Protein AF-A0A836SSF1-F1 (afdb_monomer)

Mean predicted aligned error: 7.07 Å

Foldseek 3Di:
DPPQVPLLVVVVVPPPPDPDQPAEEEEALQQLCVVVHDDDFDDPVRSVVSLVVVLVVCVVNSYQAEYEGQAAADPVAHAQRDDNRYGYHYQNHDVRRLVRRLVVCVVCVVPGQYEYEDPPPVSVVVCVVVVHHYDYSVVVD

Secondary structure (DSSP, 8-state):
--SHHHHHHHHHTS-TTS---S-EEEEEHHHHHHTTS-SSPPPHHHHHHHHHHHHHHHHHHT-EEEEEESSPPPSSS-TT-EETTEEEEE-SSGGGHHHHHHHHHHHHHTTS-EEEE---HHHHHHHHHTT-EEE-GGG--

Nearest PDB structures (foldseek):
  4q10-assembly1_A  TM=5.458E-01  e=1.910E-01  Saccharomyces cerevisiae S288C
  6tur-assembly2_BBB  TM=3.124E-01  e=4.206E-01  Homo sapiens
  3pif-assembly2_B  TM=4.716E-01  e=1.674E+00  Kluyveromyces lactis
  8yfe-assembly1_C  TM=4.741E-01  e=2.178E+00  Komagataella phaffii
  8yf5-assembly1_C  TM=5.027E-01  e=3.027E+00  Komagataella phaffii

pLDDT: mean 83.65, std 17.9, range [32.94, 97.31]

Structure (mmCIF, N/CA/C/O backbone):
data_AF-A0A836SSF1-F1
#
_entry.id   AF-A0A836SSF1-F1
#
loop_
_atom_site.group_PDB
_atom_site.id
_atom_site.type_symbol
_atom_site.label_atom_id
_atom_site.label_alt_id
_atom_site.label_comp_id
_atom_site.label_asym_id
_atom_site.label_entity_id
_atom_site.label_seq_id
_atom_site.pdbx_PDB_ins_code
_atom_site.Cartn_x
_atom_site.Cartn_y
_atom_site.Cartn_z
_atom_site.occupancy
_atom_site.B_iso_or_equiv
_atom_site.auth_seq_id
_atom_site.auth_comp_id
_atom_site.auth_asym_id
_atom_site.auth_atom_id
_atom_site.pdbx_PDB_model_num
ATOM 1 N N . MET A 1 1 ? -3.374 9.474 -20.502 1.00 39.31 1 MET A N 1
ATOM 2 C CA . MET A 1 1 ? -3.432 9.199 -19.046 1.00 39.31 1 MET A CA 1
ATOM 3 C C . MET A 1 1 ? -4.843 9.485 -18.513 1.00 39.31 1 MET A C 1
ATOM 5 O O . MET A 1 1 ? -5.095 10.574 -18.034 1.00 39.31 1 MET A O 1
ATOM 9 N N . LYS A 1 2 ? -5.810 8.565 -18.669 1.00 32.94 2 LYS A N 1
ATOM 10 C CA . LYS A 1 2 ? -7.203 8.752 -18.177 1.00 32.94 2 LYS A CA 1
ATOM 11 C C . LYS A 1 2 ? -7.789 7.509 -17.473 1.00 32.94 2 LYS A C 1
ATOM 13 O O . LYS A 1 2 ? -8.944 7.520 -17.066 1.00 32.94 2 LYS A O 1
ATOM 18 N N . SER A 1 3 ? -6.998 6.440 -17.318 1.00 39.09 3 SER A N 1
ATOM 19 C CA . SER A 1 3 ? -7.476 5.131 -16.832 1.00 39.09 3 SER A CA 1
ATOM 20 C C . SER A 1 3 ? -7.358 4.944 -15.307 1.00 39.09 3 SER A C 1
ATOM 22 O O . SER A 1 3 ? -8.068 4.140 -14.716 1.00 39.09 3 SER A O 1
ATOM 24 N N . PHE A 1 4 ? -6.517 5.739 -14.637 1.00 43.69 4 PHE A N 1
ATOM 25 C CA . PHE A 1 4 ? -6.250 5.610 -13.197 1.00 43.69 4 PHE A CA 1
ATOM 26 C C . PHE A 1 4 ? -7.465 5.975 -12.322 1.00 43.69 4 PHE A C 1
ATOM 28 O O . PHE A 1 4 ? -7.739 5.315 -11.326 1.00 43.69 4 PHE A O 1
ATOM 35 N N . LEU A 1 5 ? -8.238 6.990 -12.729 1.00 46.78 5 LEU A N 1
ATOM 36 C CA . LEU A 1 5 ? -9.338 7.555 -11.934 1.00 46.78 5 LEU A CA 1
ATOM 37 C C . LEU A 1 5 ? -10.624 6.712 -11.968 1.00 46.78 5 LEU A C 1
ATOM 39 O O . LEU A 1 5 ? -11.398 6.722 -11.013 1.00 46.78 5 LEU A O 1
ATOM 43 N N . LYS A 1 6 ? -10.870 5.970 -13.056 1.00 44.50 6 LYS A N 1
ATOM 44 C CA . LYS A 1 6 ? -12.118 5.205 -13.225 1.00 44.50 6 LYS A CA 1
ATOM 45 C C . LYS A 1 6 ? -12.136 3.913 -12.404 1.00 44.50 6 LYS A C 1
ATOM 47 O O . LYS A 1 6 ? -13.181 3.568 -11.858 1.00 44.50 6 LYS A O 1
ATOM 52 N N . ASN A 1 7 ? -10.989 3.246 -12.259 1.00 45.38 7 ASN A N 1
ATOM 53 C CA . ASN A 1 7 ? -10.91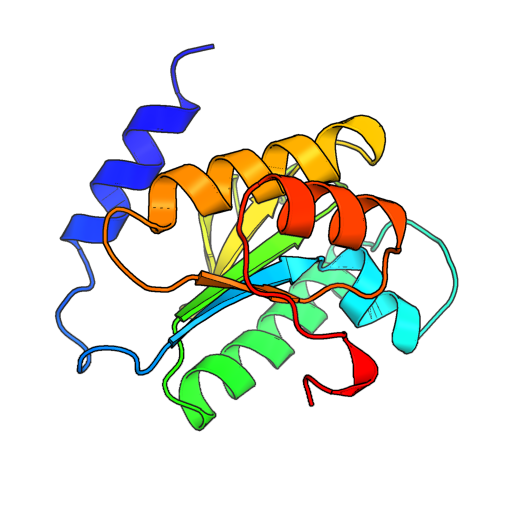1 1.979 -11.526 1.00 45.38 7 ASN A CA 1
ATOM 54 C C . ASN A 1 7 ? -11.063 2.173 -10.014 1.00 45.38 7 ASN A C 1
ATOM 56 O O . ASN A 1 7 ? -11.805 1.429 -9.383 1.00 45.38 7 ASN A O 1
ATOM 60 N N . ILE A 1 8 ? -10.470 3.227 -9.446 1.00 50.88 8 ILE A N 1
ATOM 61 C CA . ILE A 1 8 ? -10.560 3.513 -8.005 1.00 50.88 8 ILE A CA 1
ATOM 62 C C . ILE A 1 8 ? -12.026 3.685 -7.584 1.00 50.88 8 ILE A C 1
ATOM 64 O O . ILE A 1 8 ? -12.472 3.075 -6.620 1.00 50.88 8 ILE A O 1
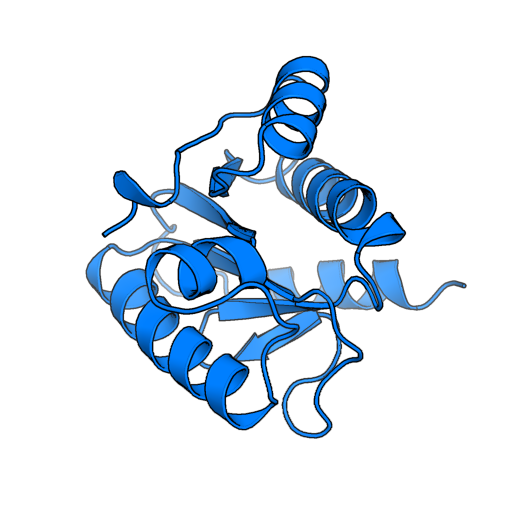ATOM 68 N N . ARG A 1 9 ? -12.822 4.447 -8.344 1.00 46.34 9 ARG A N 1
ATOM 69 C CA . ARG A 1 9 ? -14.220 4.735 -7.985 1.00 46.34 9 ARG A CA 1
ATOM 70 C C . ARG A 1 9 ? -15.157 3.529 -8.126 1.00 46.34 9 ARG A C 1
ATOM 72 O O . ARG A 1 9 ? -16.137 3.425 -7.395 1.00 46.34 9 ARG A O 1
ATOM 79 N N . MET A 1 10 ? -14.871 2.629 -9.066 1.00 40.22 10 MET A N 1
ATOM 80 C CA . MET A 1 10 ? -15.718 1.468 -9.356 1.00 40.22 10 MET A CA 1
ATOM 81 C C . MET A 1 10 ? -15.584 0.373 -8.288 1.00 40.22 10 MET A C 1
ATOM 83 O O . MET A 1 10 ? -16.572 -0.256 -7.925 1.00 40.22 10 MET A O 1
ATOM 87 N N . TRP A 1 11 ? -14.389 0.206 -7.719 1.00 47.16 11 TRP A N 1
ATOM 88 C CA . TRP A 1 11 ? -14.098 -0.849 -6.743 1.00 47.16 11 TRP A CA 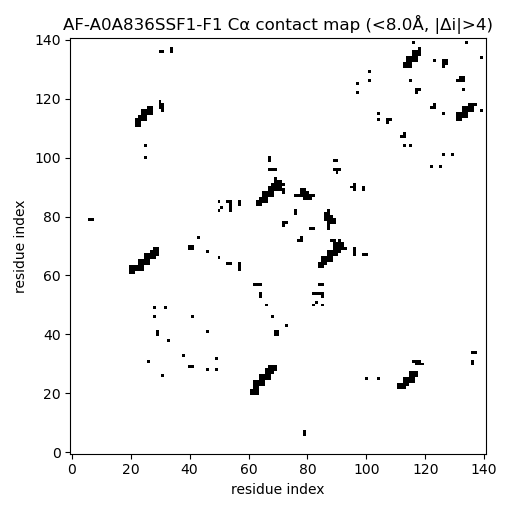1
ATOM 89 C C . TRP A 1 11 ? -14.648 -0.535 -5.345 1.00 47.16 11 TRP A C 1
ATOM 91 O O . TRP A 1 11 ? -15.051 -1.435 -4.614 1.00 47.16 11 TRP A O 1
ATOM 101 N N . TRP A 1 12 ? -14.765 0.749 -4.991 1.00 51.00 12 TRP A N 1
ATOM 102 C CA . TRP A 1 12 ? -15.353 1.170 -3.713 1.00 51.00 12 TRP A CA 1
ATOM 103 C C . TRP A 1 12 ? -16.854 0.882 -3.605 1.00 51.00 12 TRP A C 1
ATOM 105 O O . TRP A 1 12 ? -17.341 0.642 -2.504 1.00 51.00 12 TRP A O 1
ATOM 115 N N . LYS A 1 13 ? -17.582 0.850 -4.729 1.00 45.06 13 LYS A N 1
ATOM 116 C CA . LYS A 1 13 ? -19.024 0.555 -4.741 1.00 45.06 13 LYS A CA 1
ATOM 117 C C . LYS A 1 13 ? -19.358 -0.915 -4.460 1.00 45.06 13 LYS A C 1
ATOM 119 O O . LYS A 1 13 ? -20.488 -1.198 -4.084 1.00 45.06 13 LYS A O 1
ATOM 124 N N . LEU A 1 14 ? -18.411 -1.837 -4.641 1.00 43.16 14 LEU A N 1
ATOM 125 C CA . LEU A 1 14 ? -18.686 -3.280 -4.661 1.00 43.16 14 LEU A CA 1
ATOM 126 C C . LEU A 1 14 ? -18.467 -4.003 -3.322 1.00 43.16 14 LEU A C 1
ATOM 128 O O . LEU A 1 14 ? -18.881 -5.150 -3.202 1.00 43.16 14 LEU A O 1
ATOM 132 N N . ARG A 1 15 ? -17.842 -3.382 -2.308 1.00 45.47 15 ARG A N 1
ATOM 133 C CA . ARG A 1 15 ? -17.456 -4.091 -1.064 1.00 45.47 15 ARG A CA 1
ATOM 134 C C . ARG A 1 15 ? -17.802 -3.372 0.246 1.00 45.47 15 ARG A C 1
ATOM 136 O O . ARG A 1 15 ? -17.127 -3.566 1.250 1.00 45.47 15 ARG A O 1
ATOM 143 N N . CYS A 1 16 ? -18.888 -2.602 0.281 1.00 39.69 16 CYS A N 1
ATOM 144 C CA . CYS A 1 16 ? -19.429 -2.053 1.536 1.00 39.69 16 CYS A CA 1
ATOM 145 C C . CYS A 1 16 ? -20.169 -3.084 2.426 1.00 39.69 16 CYS A C 1
ATOM 147 O O . CYS A 1 16 ? -20.865 -2.665 3.344 1.00 39.69 16 CYS A O 1
ATOM 149 N N . SER A 1 17 ? -20.069 -4.402 2.187 1.00 39.03 17 SER A N 1
ATOM 150 C CA . SER A 1 17 ? -20.891 -5.406 2.900 1.00 39.03 17 SER A CA 1
ATOM 151 C C . SER A 1 17 ? -20.168 -6.242 3.967 1.00 39.03 17 SER A C 1
ATOM 153 O O . SER A 1 17 ? -20.734 -7.214 4.459 1.00 39.03 17 SER A O 1
ATOM 155 N N . VAL A 1 18 ? -18.942 -5.890 4.352 1.00 42.34 18 VAL A N 1
ATOM 156 C CA . VAL A 1 18 ? -18.298 -6.431 5.562 1.00 42.34 18 VAL A CA 1
ATOM 157 C C . VAL A 1 18 ? -18.124 -5.246 6.504 1.00 42.34 18 VAL A C 1
ATOM 159 O O . VAL A 1 18 ? -17.717 -4.183 6.039 1.00 42.34 18 VAL A O 1
ATOM 162 N N . GLY A 1 19 ? -18.547 -5.392 7.766 1.00 53.00 19 GLY A N 1
ATOM 163 C CA . GLY A 1 19 ? -18.734 -4.300 8.733 1.00 53.00 19 GLY A CA 1
ATOM 164 C C . GLY A 1 19 ? -17.668 -3.204 8.654 1.00 53.00 19 GLY A C 1
ATOM 165 O O . GLY A 1 19 ? -16.495 -3.494 8.440 1.00 53.00 19 GLY A O 1
ATOM 166 N N . ARG A 1 20 ? -18.092 -1.940 8.792 1.00 63.50 20 ARG A N 1
ATOM 167 C CA . ARG A 1 20 ? -17.264 -0.739 8.581 1.00 63.50 20 ARG A CA 1
ATOM 168 C C . ARG A 1 20 ? -15.870 -0.926 9.194 1.00 63.50 20 ARG A C 1
ATOM 170 O O . ARG A 1 20 ? -15.738 -0.942 10.416 1.00 63.50 20 ARG A O 1
ATOM 177 N N . ALA A 1 21 ? -14.858 -1.095 8.339 1.00 63.97 21 ALA A N 1
ATOM 178 C CA . ALA A 1 21 ? -13.477 -1.283 8.772 1.00 63.97 21 ALA A CA 1
ATOM 179 C C . ALA A 1 21 ? -13.083 -0.165 9.745 1.00 63.97 21 ALA A C 1
ATOM 181 O O . ALA A 1 21 ? -13.422 1.002 9.522 1.00 63.97 21 ALA A O 1
ATOM 182 N N . ARG A 1 22 ? -12.378 -0.519 10.824 1.00 75.50 22 ARG A N 1
ATOM 183 C CA . ARG A 1 22 ? -12.105 0.422 11.924 1.00 75.50 22 ARG A CA 1
ATOM 184 C C . ARG A 1 22 ? -11.173 1.556 11.503 1.00 75.50 22 ARG A C 1
ATOM 186 O O . ARG A 1 22 ? -11.245 2.651 12.051 1.00 75.50 22 ARG A O 1
ATOM 193 N N . SER A 1 23 ? -10.276 1.295 10.554 1.00 88.81 23 SER A N 1
ATOM 194 C CA . SER A 1 23 ? -9.271 2.247 10.071 1.00 88.81 23 SER A CA 1
ATOM 195 C C . SER A 1 23 ? -8.774 1.854 8.677 1.00 88.81 23 SER A C 1
ATOM 197 O O . SER A 1 23 ? -8.894 0.692 8.277 1.00 88.81 23 SER A O 1
ATOM 199 N N . THR A 1 24 ? -8.209 2.818 7.941 1.00 94.44 24 THR A N 1
ATOM 200 C CA . THR A 1 24 ? -7.608 2.593 6.618 1.00 94.44 24 THR A CA 1
ATOM 201 C C . THR A 1 24 ? -6.116 2.909 6.630 1.00 94.44 24 THR A C 1
ATOM 203 O O . THR A 1 24 ? -5.705 3.981 7.075 1.00 94.44 24 THR A O 1
ATOM 206 N N . TYR A 1 25 ? -5.314 1.997 6.084 1.00 96.38 25 TYR A N 1
ATOM 207 C CA . TYR A 1 25 ? -3.861 2.111 6.015 1.00 96.38 25 TYR A CA 1
ATOM 208 C C . TYR A 1 25 ? -3.356 2.065 4.574 1.00 96.38 25 TYR A C 1
ATOM 210 O O . TYR A 1 25 ? -3.831 1.263 3.768 1.00 96.38 25 TYR A O 1
ATOM 218 N N . ILE A 1 26 ? -2.361 2.897 4.269 1.00 97.25 26 ILE A N 1
ATOM 219 C CA . ILE A 1 26 ? -1.554 2.807 3.047 1.00 97.25 26 ILE A CA 1
ATOM 220 C C . ILE A 1 26 ? -0.136 2.433 3.456 1.00 97.25 26 ILE A C 1
ATOM 222 O O . ILE A 1 26 ? 0.502 3.165 4.200 1.00 97.25 26 ILE A O 1
ATOM 226 N N . VAL A 1 27 ? 0.365 1.315 2.957 1.00 96.25 27 VAL A N 1
ATOM 227 C CA . VAL A 1 27 ? 1.647 0.733 3.343 1.00 96.25 27 VAL A CA 1
ATOM 228 C C . VAL A 1 27 ? 2.651 0.889 2.210 1.00 96.25 27 VAL A C 1
ATOM 230 O O . VAL A 1 27 ? 2.385 0.482 1.074 1.00 96.25 27 VAL A O 1
ATOM 233 N N . ASP A 1 28 ? 3.824 1.425 2.534 1.00 94.31 28 ASP A N 1
ATOM 234 C CA . ASP A 1 28 ? 5.015 1.302 1.698 1.00 94.31 28 ASP A CA 1
ATOM 235 C C . ASP A 1 28 ? 5.510 -0.151 1.750 1.00 94.31 28 ASP A C 1
ATOM 237 O O . ASP A 1 28 ? 6.114 -0.600 2.726 1.00 94.31 28 ASP A O 1
ATOM 241 N N . GLY A 1 29 ? 5.211 -0.923 0.702 1.00 92.75 29 GLY A N 1
ATOM 242 C CA . GLY A 1 29 ? 5.526 -2.348 0.681 1.00 92.75 29 GLY A CA 1
ATOM 243 C C . GLY A 1 29 ? 7.027 -2.627 0.627 1.00 92.75 29 GLY A C 1
ATOM 244 O O . GLY A 1 29 ? 7.471 -3.667 1.112 1.00 92.75 29 GLY A O 1
ATOM 245 N N . GLY A 1 30 ? 7.808 -1.716 0.038 1.00 89.81 30 GLY A N 1
ATOM 246 C CA . GLY A 1 30 ? 9.257 -1.852 -0.024 1.00 89.81 30 GLY A CA 1
ATOM 247 C C . GLY A 1 30 ? 9.881 -1.676 1.352 1.00 89.81 30 GLY A C 1
ATOM 248 O O . GLY A 1 30 ? 10.723 -2.482 1.736 1.00 89.81 30 GLY A O 1
ATOM 249 N N . ASP A 1 31 ? 9.447 -0.660 2.091 1.00 88.12 31 ASP A N 1
ATOM 250 C CA . ASP A 1 31 ? 9.974 -0.350 3.418 1.00 88.12 31 ASP A CA 1
ATOM 251 C C . ASP A 1 31 ? 9.535 -1.373 4.480 1.00 88.12 31 ASP A C 1
ATOM 253 O O . ASP A 1 31 ? 10.380 -1.908 5.198 1.00 88.12 31 ASP A O 1
ATOM 257 N N . LEU A 1 32 ? 8.251 -1.766 4.490 1.00 89.19 32 LEU A N 1
ATOM 258 C CA . LEU A 1 32 ? 7.736 -2.785 5.418 1.00 89.19 32 LEU A CA 1
ATOM 259 C C . LEU A 1 32 ? 8.445 -4.142 5.247 1.00 89.19 32 LEU A C 1
ATOM 261 O O . LEU A 1 32 ? 8.645 -4.879 6.212 1.00 89.19 32 LEU A O 1
ATOM 265 N N . SER A 1 33 ? 8.840 -4.492 4.017 1.00 84.19 33 SER A N 1
ATOM 266 C CA . SER A 1 33 ? 9.637 -5.698 3.769 1.00 84.19 33 SER A CA 1
ATOM 267 C C . SER A 1 33 ? 11.128 -5.505 4.045 1.00 84.19 33 SER A C 1
ATOM 269 O O . SER A 1 33 ? 11.810 -6.487 4.340 1.00 84.19 33 SER A O 1
ATOM 271 N N . GLN A 1 34 ? 11.665 -4.292 3.893 1.00 72.50 34 GLN A N 1
ATOM 272 C CA . GLN A 1 34 ? 13.095 -4.025 4.059 1.00 72.50 34 GLN A CA 1
ATOM 273 C C . GLN A 1 34 ? 13.538 -3.970 5.516 1.00 72.50 34 GLN A C 1
ATOM 275 O O . GLN A 1 34 ? 14.678 -4.335 5.800 1.00 72.50 34 GLN A O 1
ATOM 280 N N . GLU A 1 35 ? 12.633 -3.643 6.443 1.00 60.44 35 GLU A N 1
ATOM 281 C CA . GLU A 1 35 ? 12.848 -3.912 7.872 1.00 60.44 35 GLU A CA 1
ATOM 282 C C . GLU A 1 35 ? 13.201 -5.397 8.119 1.00 60.44 35 GLU A C 1
ATOM 284 O O . GLU A 1 35 ? 13.855 -5.729 9.103 1.00 60.44 35 GLU A O 1
ATOM 289 N N . LEU A 1 36 ? 12.855 -6.295 7.182 1.00 56.12 36 LEU A N 1
ATOM 290 C CA . LEU A 1 36 ? 13.167 -7.719 7.258 1.00 56.12 36 LEU A CA 1
ATOM 291 C C . LEU A 1 36 ? 14.390 -8.162 6.425 1.00 56.12 36 LEU A C 1
ATOM 293 O O . LEU A 1 36 ? 15.037 -9.109 6.869 1.00 56.12 36 LEU A O 1
ATOM 297 N N . ARG A 1 37 ? 14.736 -7.556 5.263 1.00 51.09 37 ARG A N 1
ATOM 298 C CA . ARG A 1 37 ? 15.934 -7.891 4.426 1.00 51.09 37 ARG A CA 1
ATOM 299 C C . ARG A 1 37 ? 16.389 -6.756 3.470 1.00 51.09 37 ARG A C 1
ATOM 301 O O . ARG A 1 37 ? 15.612 -5.890 3.112 1.00 51.09 37 ARG A O 1
ATOM 308 N N . ALA A 1 38 ? 17.651 -6.822 3.017 1.00 56.44 38 ALA A N 1
ATOM 309 C CA . ALA A 1 38 ? 18.438 -5.838 2.237 1.00 56.44 38 ALA A CA 1
ATOM 310 C C . ALA A 1 38 ? 17.738 -4.966 1.155 1.00 56.44 38 ALA A C 1
ATOM 312 O O . ALA A 1 38 ? 16.797 -5.385 0.483 1.00 56.44 38 ALA A O 1
ATOM 313 N N . ARG A 1 39 ? 18.324 -3.773 0.917 1.00 63.19 39 ARG A N 1
ATOM 314 C CA . ARG A 1 39 ? 17.847 -2.618 0.115 1.00 63.19 39 ARG A CA 1
ATOM 315 C C . ARG A 1 39 ? 17.692 -2.814 -1.407 1.00 63.19 39 ARG A C 1
ATOM 317 O O . ARG A 1 39 ? 18.195 -2.016 -2.197 1.00 63.19 39 ARG A O 1
ATOM 324 N N . ARG A 1 40 ? 16.999 -3.861 -1.853 1.00 77.44 40 ARG A N 1
ATOM 325 C CA . ARG A 1 40 ? 16.685 -4.093 -3.276 1.00 77.44 40 ARG A CA 1
ATOM 326 C C . ARG A 1 40 ? 15.185 -3.997 -3.550 1.00 77.44 40 ARG A C 1
ATOM 328 O O . ARG A 1 40 ? 14.368 -4.172 -2.651 1.00 77.44 40 ARG A O 1
ATOM 335 N N . ARG A 1 41 ? 14.813 -3.785 -4.819 1.00 82.31 41 ARG A N 1
ATOM 336 C CA . ARG A 1 41 ? 13.412 -3.920 -5.254 1.00 82.31 41 ARG A CA 1
ATOM 337 C C . ARG A 1 41 ? 12.934 -5.349 -5.008 1.00 82.31 41 ARG A C 1
ATOM 339 O O . ARG A 1 41 ? 13.628 -6.297 -5.375 1.00 82.31 41 ARG A O 1
ATOM 346 N N . MET A 1 42 ? 11.736 -5.487 -4.446 1.00 89.06 42 MET A N 1
ATOM 347 C CA . MET A 1 42 ? 11.160 -6.799 -4.167 1.00 89.06 42 MET A CA 1
ATOM 348 C C . MET A 1 42 ? 10.839 -7.567 -5.447 1.00 89.06 42 MET A C 1
ATOM 350 O O . MET A 1 42 ? 10.156 -7.057 -6.345 1.00 89.06 42 MET A O 1
ATOM 354 N N . ALA A 1 43 ? 11.258 -8.827 -5.487 1.00 90.44 43 ALA A N 1
ATOM 355 C CA . ALA A 1 43 ? 10.877 -9.765 -6.527 1.00 90.44 43 ALA A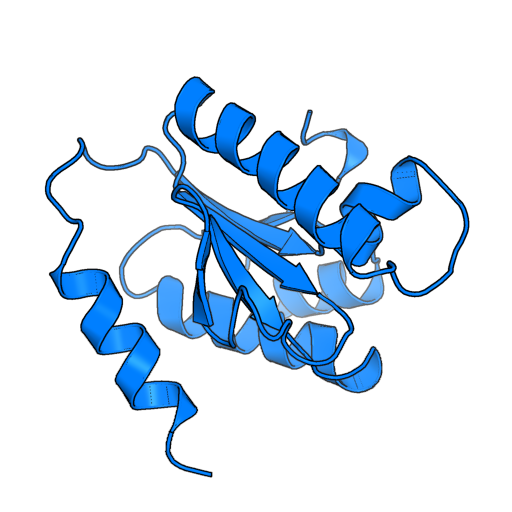 CA 1
ATOM 356 C C . ALA A 1 43 ? 9.363 -10.066 -6.470 1.00 90.44 43 ALA A C 1
ATOM 358 O O . ALA A 1 43 ? 8.760 -10.024 -5.396 1.00 90.44 43 ALA A O 1
ATOM 359 N N . PRO A 1 44 ? 8.727 -10.464 -7.588 1.00 92.75 44 PRO A N 1
ATOM 360 C CA . PRO A 1 44 ? 7.297 -10.789 -7.621 1.00 92.75 44 PRO A CA 1
ATOM 361 C C . PRO A 1 44 ? 6.835 -11.786 -6.550 1.00 92.75 44 PRO A C 1
ATOM 363 O O . PRO A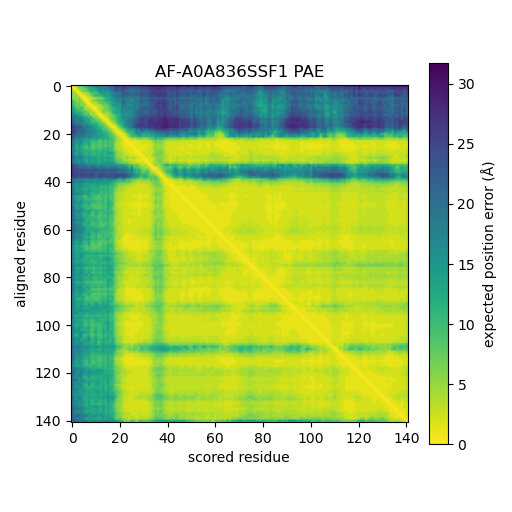 1 44 ? 5.755 -11.637 -5.985 1.00 92.75 44 PRO A O 1
ATOM 366 N N . ARG A 1 45 ? 7.655 -12.802 -6.248 1.00 92.56 45 ARG A N 1
ATOM 367 C CA . ARG A 1 45 ? 7.347 -13.788 -5.201 1.00 92.56 45 ARG A CA 1
ATOM 368 C C . ARG A 1 45 ? 7.357 -13.165 -3.800 1.00 92.56 45 ARG A C 1
ATOM 370 O O . ARG A 1 45 ? 6.489 -13.493 -3.000 1.00 92.56 45 ARG A O 1
ATOM 377 N N . GLU A 1 46 ? 8.294 -12.256 -3.527 1.00 92.06 46 GLU A N 1
ATOM 378 C CA . GLU A 1 46 ? 8.386 -11.526 -2.252 1.00 92.06 46 GLU A CA 1
ATOM 379 C C . GLU A 1 46 ? 7.177 -10.596 -2.074 1.00 92.06 46 GLU A C 1
ATOM 381 O O . GLU A 1 46 ? 6.578 -10.571 -1.002 1.00 92.06 46 GLU A O 1
ATOM 386 N N . GLN A 1 47 ? 6.739 -9.924 -3.146 1.00 94.19 47 GLN A N 1
ATOM 387 C CA . GLN A 1 47 ? 5.520 -9.105 -3.131 1.00 94.19 47 GLN A CA 1
ATOM 388 C C . GLN A 1 47 ? 4.278 -9.930 -2.780 1.00 94.19 47 GLN A C 1
ATOM 390 O O . GLN A 1 47 ? 3.510 -9.534 -1.910 1.00 94.19 47 GLN A O 1
ATOM 395 N N . LEU A 1 48 ? 4.092 -11.095 -3.412 1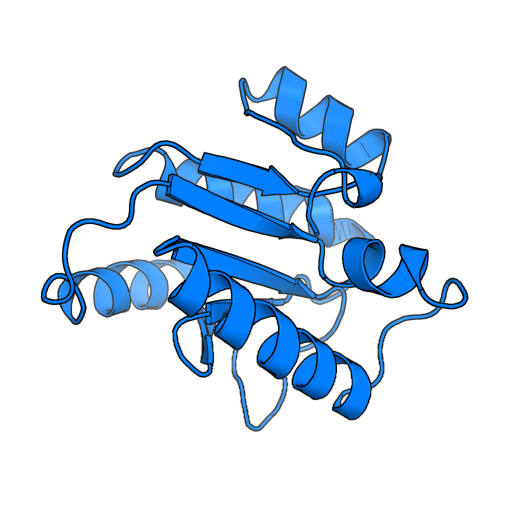.00 94.56 48 LEU A N 1
ATOM 396 C CA . LEU A 1 48 ? 2.967 -11.985 -3.103 1.00 94.56 48 LEU A CA 1
ATOM 397 C C . LEU A 1 48 ? 3.025 -12.507 -1.660 1.00 94.56 48 LEU A C 1
ATOM 399 O O . LEU A 1 48 ? 1.998 -12.555 -0.989 1.00 94.56 48 LEU A O 1
ATOM 403 N N . ALA A 1 49 ? 4.217 -12.847 -1.162 1.00 93.44 49 ALA A N 1
ATOM 404 C CA . ALA A 1 49 ? 4.396 -13.277 0.223 1.00 93.44 49 ALA A CA 1
ATOM 405 C C . ALA A 1 49 ? 4.055 -12.162 1.229 1.00 93.44 49 ALA A C 1
ATOM 407 O O . ALA A 1 49 ? 3.417 -12.427 2.251 1.00 93.44 49 ALA A O 1
ATOM 408 N N . LEU A 1 50 ? 4.432 -10.912 0.934 1.00 93.56 50 LEU A N 1
ATOM 409 C CA . LEU A 1 50 ? 4.044 -9.760 1.744 1.00 93.56 50 LEU A CA 1
ATOM 410 C C . LEU A 1 50 ? 2.529 -9.532 1.696 1.00 93.56 50 LEU A C 1
ATOM 412 O O . LEU A 1 50 ? 1.921 -9.366 2.749 1.00 93.56 50 LEU A O 1
ATOM 416 N N . LEU A 1 51 ? 1.909 -9.586 0.512 1.00 95.38 51 LEU A N 1
ATOM 417 C CA . LEU A 1 51 ? 0.455 -9.464 0.358 1.00 95.38 51 LEU A CA 1
ATOM 418 C C . LEU A 1 51 ? -0.302 -10.539 1.151 1.00 95.38 51 LEU A C 1
ATOM 420 O O . LEU A 1 51 ? -1.284 -10.240 1.827 1.00 95.38 51 LEU A O 1
ATOM 424 N N . ASP A 1 52 ? 0.182 -11.780 1.140 1.00 95.25 52 ASP A N 1
ATOM 425 C CA . ASP A 1 52 ? -0.382 -12.855 1.957 1.00 95.25 52 ASP A CA 1
ATOM 426 C C . ASP A 1 52 ? -0.287 -12.542 3.453 1.00 95.25 52 ASP A C 1
ATOM 428 O O . ASP A 1 52 ? -1.257 -12.737 4.186 1.00 95.25 52 ASP A O 1
ATOM 432 N N . ARG A 1 53 ? 0.845 -12.003 3.914 1.00 93.69 53 ARG A N 1
ATOM 433 C CA . ARG A 1 53 ? 1.020 -11.602 5.314 1.00 93.69 53 ARG A CA 1
ATOM 434 C C . ARG A 1 53 ? 0.091 -10.452 5.702 1.00 93.69 53 ARG A C 1
ATOM 436 O O . ARG A 1 53 ? -0.632 -10.575 6.690 1.00 93.69 53 ARG A O 1
ATOM 443 N N . VAL A 1 54 ? 0.070 -9.371 4.921 1.00 93.94 54 VAL A N 1
ATOM 444 C CA . VAL A 1 54 ? -0.749 -8.192 5.236 1.00 93.94 54 VAL A CA 1
ATOM 445 C C . VAL A 1 54 ? -2.243 -8.467 5.084 1.00 93.94 54 VAL A C 1
ATOM 447 O O . VA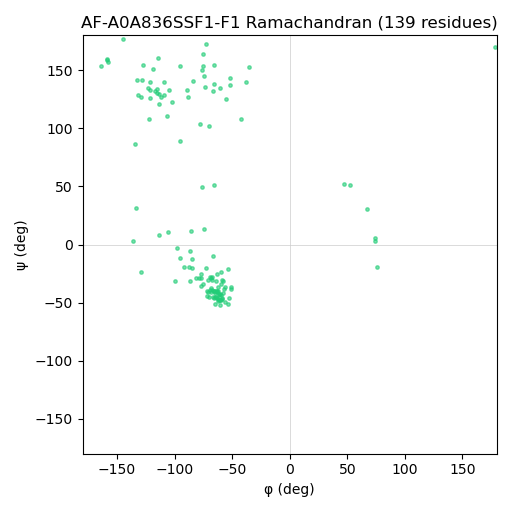L A 1 54 ? -3.026 -7.889 5.824 1.00 93.94 54 VAL A O 1
ATOM 450 N N . SER A 1 55 ? -2.658 -9.395 4.213 1.00 94.69 55 SER A N 1
ATOM 451 C CA . SER A 1 55 ? -4.069 -9.803 4.112 1.00 94.69 55 SER A CA 1
ATOM 452 C C . SER A 1 55 ? -4.559 -10.506 5.379 1.00 94.69 55 SER A C 1
ATOM 454 O O . SER A 1 55 ? -5.662 -10.242 5.853 1.00 94.69 55 SER A O 1
ATOM 456 N N . ARG A 1 56 ? -3.724 -11.361 5.986 1.00 94.56 56 ARG A N 1
ATOM 457 C CA . ARG A 1 56 ? -4.043 -12.003 7.271 1.00 94.56 56 ARG A CA 1
ATOM 458 C C . ARG A 1 56 ? -4.138 -10.975 8.393 1.00 94.56 56 ARG A C 1
ATOM 460 O O . ARG A 1 56 ? -5.055 -11.065 9.202 1.00 94.56 56 ARG A O 1
ATOM 467 N N . PHE A 1 57 ? -3.225 -10.006 8.414 1.00 92.38 57 PHE A N 1
ATOM 468 C CA . PHE A 1 57 ? -3.271 -8.895 9.364 1.00 92.38 57 PHE A CA 1
ATOM 469 C C . PHE A 1 57 ? -4.542 -8.048 9.177 1.00 92.38 57 PHE A C 1
ATOM 471 O O . PHE A 1 57 ? -5.274 -7.840 10.137 1.00 92.38 57 PHE A O 1
ATOM 478 N N . ALA A 1 58 ? -4.865 -7.655 7.938 1.00 93.12 58 ALA A N 1
ATOM 479 C CA . ALA A 1 58 ? -6.056 -6.868 7.605 1.00 93.12 58 ALA A CA 1
ATOM 480 C C . ALA A 1 58 ? -7.338 -7.497 8.161 1.00 93.12 58 ALA A C 1
ATOM 482 O O . ALA A 1 58 ? -8.161 -6.819 8.775 1.00 93.12 58 ALA A O 1
ATOM 483 N N . ARG A 1 59 ? -7.472 -8.815 7.977 1.00 92.12 59 ARG A N 1
ATOM 484 C CA . ARG A 1 59 ? -8.604 -9.604 8.474 1.00 92.12 59 ARG A CA 1
ATOM 485 C C . ARG A 1 59 ? -8.641 -9.681 9.991 1.00 92.12 59 ARG A C 1
ATOM 487 O O . ARG A 1 59 ? -9.708 -9.514 10.567 1.00 92.12 59 ARG A O 1
ATOM 494 N N . ARG A 1 60 ? -7.493 -9.943 10.624 1.00 92.62 60 ARG A N 1
ATOM 495 C CA . ARG A 1 60 ? -7.387 -10.069 12.084 1.00 92.62 60 ARG A CA 1
ATOM 496 C C . ARG A 1 60 ? -7.762 -8.767 12.788 1.00 92.62 60 ARG A C 1
ATOM 498 O O . ARG A 1 60 ? -8.557 -8.798 13.717 1.00 92.62 60 ARG A O 1
ATOM 505 N N . GLU A 1 61 ? -7.235 -7.646 12.308 1.00 90.81 61 GLU A N 1
ATOM 506 C CA . GLU A 1 61 ? -7.444 -6.329 12.924 1.00 90.81 61 GLU A CA 1
ATOM 507 C C . GLU A 1 61 ? -8.724 -5.627 12.435 1.00 90.81 61 GLU A C 1
ATOM 509 O O . GLU A 1 61 ? -9.088 -4.559 12.930 1.00 90.81 61 GLU A O 1
ATOM 514 N N . ASN A 1 62 ? -9.427 -6.214 11.459 1.00 91.00 62 ASN A N 1
ATOM 515 C CA . ASN A 1 62 ? -10.584 -5.621 10.786 1.00 91.00 62 ASN A CA 1
ATOM 516 C C . ASN A 1 62 ? -10.297 -4.201 10.243 1.00 91.00 62 ASN A C 1
ATOM 518 O O . ASN A 1 62 ? -11.023 -3.229 10.502 1.00 91.00 62 ASN A O 1
ATOM 522 N N . VAL A 1 63 ? -9.199 -4.083 9.492 1.00 92.12 63 VAL A N 1
ATOM 523 C CA . VAL A 1 63 ? -8.717 -2.827 8.897 1.00 92.12 63 VAL A CA 1
ATOM 524 C C . VAL A 1 63 ? -8.684 -2.911 7.375 1.00 92.12 63 VAL A C 1
ATOM 526 O O . VAL A 1 63 ? -8.461 -3.973 6.793 1.00 92.12 63 VAL A O 1
ATOM 529 N N . LYS A 1 64 ? -8.860 -1.768 6.707 1.00 94.00 64 LYS A N 1
ATOM 530 C CA . LYS A 1 64 ? -8.708 -1.670 5.253 1.00 94.00 64 LYS A CA 1
ATOM 531 C C . LYS A 1 64 ? -7.255 -1.368 4.917 1.00 94.00 64 LYS A C 1
ATOM 533 O O . LYS A 1 64 ? -6.695 -0.398 5.425 1.00 94.00 64 LYS A O 1
ATOM 538 N N . LEU A 1 65 ? -6.654 -2.172 4.050 1.00 95.56 65 LEU A N 1
ATOM 539 C CA . LEU A 1 65 ? -5.236 -2.063 3.727 1.00 95.56 65 LEU A CA 1
ATOM 540 C C . LEU A 1 65 ? -4.999 -1.856 2.238 1.00 95.56 65 LEU A C 1
ATOM 542 O O . LEU A 1 65 ? -5.564 -2.545 1.389 1.00 95.56 65 LEU A O 1
ATOM 546 N N . PHE A 1 66 ? -4.110 -0.917 1.946 1.00 97.25 66 PHE A N 1
ATOM 547 C CA . PHE A 1 66 ? -3.570 -0.665 0.624 1.00 97.25 66 PHE A CA 1
ATOM 548 C C . PHE A 1 66 ? -2.055 -0.809 0.670 1.00 97.25 66 PHE A C 1
ATOM 550 O O . PHE A 1 66 ? -1.424 -0.242 1.553 1.00 97.25 66 PHE A O 1
ATOM 557 N N . VAL A 1 67 ? -1.458 -1.530 -0.274 1.00 97.00 67 VAL A N 1
ATOM 558 C CA . VAL A 1 67 ? 0.000 -1.678 -0.380 1.00 97.00 67 VAL A CA 1
ATOM 559 C C . VAL A 1 67 ? 0.480 -1.049 -1.678 1.00 97.00 67 VAL A C 1
ATOM 561 O O . VAL A 1 67 ? -0.099 -1.293 -2.739 1.00 97.00 67 VAL A O 1
ATOM 564 N N . VAL A 1 68 ? 1.548 -0.256 -1.595 1.00 97.00 68 VAL A N 1
ATOM 565 C CA . VAL A 1 68 ? 2.197 0.365 -2.753 1.00 97.00 68 VAL A CA 1
ATOM 566 C C . VAL A 1 68 ? 3.581 -0.244 -2.965 1.00 97.00 68 VAL A C 1
ATOM 568 O O . VAL A 1 68 ? 4.400 -0.266 -2.049 1.00 97.00 68 VAL A O 1
ATOM 571 N N . PHE A 1 69 ? 3.857 -0.730 -4.177 1.00 95.19 69 PHE A N 1
ATOM 572 C CA . PHE A 1 69 ? 5.148 -1.312 -4.550 1.00 95.19 69 PHE A CA 1
ATOM 573 C C . PHE A 1 69 ? 5.948 -0.428 -5.512 1.00 95.19 69 PHE A C 1
ATOM 575 O O . PHE A 1 69 ? 5.422 0.061 -6.514 1.00 95.19 69 PHE A O 1
ATOM 582 N N . GLU A 1 70 ? 7.265 -0.345 -5.289 1.00 92.19 70 GLU A N 1
ATOM 583 C CA . GLU A 1 70 ? 8.245 0.272 -6.202 1.00 92.19 70 GLU A CA 1
ATOM 584 C C . GLU A 1 70 ? 8.581 -0.617 -7.418 1.00 92.19 70 GLU A C 1
ATOM 586 O O . GLU A 1 70 ? 9.740 -0.904 -7.730 1.00 92.19 70 GLU A O 1
ATOM 591 N N . SER A 1 71 ? 7.567 -1.123 -8.111 1.00 91.38 71 SER A N 1
ATOM 592 C CA . SER A 1 71 ? 7.760 -1.979 -9.283 1.00 91.38 71 SER A CA 1
ATOM 593 C C . SER A 1 71 ? 6.683 -1.731 -10.328 1.00 91.38 71 SER A C 1
ATOM 595 O O . SER A 1 71 ? 5.790 -0.913 -10.125 1.00 91.38 71 SER A O 1
ATOM 597 N N . ARG A 1 72 ? 6.782 -2.406 -11.476 1.00 92.38 72 ARG A N 1
ATOM 598 C CA . ARG A 1 72 ? 5.671 -2.474 -12.430 1.00 92.38 72 ARG A CA 1
ATOM 599 C C . ARG A 1 72 ? 4.598 -3.440 -11.903 1.00 92.38 72 ARG A C 1
ATOM 601 O O . ARG A 1 72 ? 4.956 -4.372 -11.184 1.00 92.38 72 ARG A O 1
ATOM 608 N N . PRO A 1 73 ? 3.321 -3.262 -12.290 1.00 94.19 73 PRO A N 1
ATOM 609 C CA . PRO A 1 73 ? 2.250 -4.171 -11.899 1.00 94.19 73 PRO A CA 1
ATOM 610 C C . PRO A 1 73 ? 2.558 -5.636 -12.196 1.00 94.19 73 PRO A C 1
ATOM 612 O O . PRO A 1 73 ? 3.139 -5.967 -13.235 1.00 94.19 73 PRO A O 1
ATOM 615 N N . LEU A 1 74 ? 2.126 -6.522 -11.301 1.00 91.06 74 LEU A N 1
ATOM 616 C CA . LEU A 1 74 ? 2.226 -7.957 -11.525 1.00 91.06 74 LEU A CA 1
ATOM 617 C C . LEU A 1 74 ? 1.168 -8.396 -12.539 1.00 91.06 74 LEU A C 1
ATOM 619 O O . LEU A 1 74 ? 0.032 -7.931 -12.512 1.00 91.06 74 LEU A O 1
ATOM 623 N N . ARG A 1 75 ? 1.490 -9.385 -13.382 1.00 88.50 75 ARG A N 1
ATOM 624 C CA . ARG A 1 75 ? 0.515 -9.946 -14.337 1.00 88.50 75 ARG A CA 1
ATOM 625 C C . ARG A 1 75 ? -0.742 -10.485 -13.642 1.00 88.50 75 ARG A C 1
ATOM 627 O O . ARG A 1 75 ? -1.835 -10.354 -14.173 1.00 88.50 75 ARG A O 1
ATOM 634 N N . LYS A 1 76 ? -0.575 -11.106 -12.468 1.00 87.50 76 LYS A N 1
ATOM 635 C CA . LYS A 1 76 ? -1.674 -11.692 -11.681 1.00 87.50 76 LYS A CA 1
ATOM 636 C C . LYS A 1 76 ? -2.389 -10.684 -10.776 1.00 87.50 76 LYS A C 1
ATOM 638 O O . LYS A 1 76 ? -3.501 -10.960 -10.351 1.00 87.50 76 LYS A O 1
ATOM 643 N N . VAL A 1 77 ? -1.747 -9.560 -10.459 1.00 91.94 77 VAL A N 1
ATOM 644 C CA . VAL A 1 77 ? -2.279 -8.524 -9.562 1.00 91.94 77 VAL A CA 1
ATOM 645 C C . VAL A 1 77 ? -2.022 -7.171 -10.228 1.00 91.94 77 VAL A C 1
ATOM 647 O O . VAL A 1 77 ? -0.956 -6.582 -10.038 1.00 91.94 77 VAL A O 1
ATOM 650 N N . PRO A 1 78 ? -2.938 -6.723 -11.103 1.00 92.94 78 PRO A N 1
ATOM 651 C CA . PRO A 1 78 ? -2.738 -5.502 -11.867 1.00 92.94 78 PRO A CA 1
ATOM 652 C C . PRO A 1 78 ? -2.886 -4.245 -10.996 1.00 92.94 78 PRO A C 1
ATOM 654 O O . PRO A 1 78 ? -3.280 -4.294 -9.833 1.00 92.94 78 PRO A O 1
ATOM 657 N N . GLN A 1 79 ? -2.565 -3.089 -11.580 1.00 94.38 79 GLN A N 1
ATOM 658 C CA . GLN A 1 79 ? -2.656 -1.787 -10.920 1.00 94.38 79 GLN A CA 1
ATOM 659 C C . GLN A 1 79 ? -4.056 -1.514 -10.356 1.00 94.38 79 GLN A C 1
ATOM 661 O O . GLN A 1 79 ? -5.034 -1.500 -11.103 1.00 94.38 79 GLN A O 1
ATOM 666 N N . GLY A 1 80 ? -4.122 -1.198 -9.062 1.00 91.31 80 GLY A N 1
ATOM 667 C CA . GLY A 1 80 ? -5.358 -0.854 -8.360 1.00 91.31 80 GLY A CA 1
ATOM 668 C C . GLY A 1 80 ? -6.265 -2.052 -8.084 1.00 91.31 80 GLY A C 1
ATOM 669 O O . GLY A 1 80 ? -7.381 -1.849 -7.614 1.00 91.31 80 GLY A O 1
ATOM 670 N N . ALA A 1 81 ? -5.813 -3.273 -8.383 1.00 92.44 81 ALA A N 1
ATOM 671 C CA . ALA A 1 81 ? -6.571 -4.476 -8.094 1.00 92.44 81 ALA A CA 1
ATOM 672 C C . ALA A 1 81 ? -6.533 -4.825 -6.607 1.00 92.44 81 ALA A C 1
ATOM 674 O O . ALA A 1 81 ? -5.684 -4.360 -5.849 1.00 92.44 81 ALA A O 1
ATOM 675 N N . GLU A 1 82 ? -7.444 -5.695 -6.206 1.00 93.75 82 GLU A N 1
ATOM 676 C CA . GLU A 1 82 ? -7.533 -6.220 -4.856 1.00 93.75 82 GLU A CA 1
ATOM 677 C C . GLU A 1 82 ? -7.010 -7.650 -4.833 1.00 93.75 82 GLU A C 1
ATOM 679 O O . GLU A 1 82 ? -7.362 -8.486 -5.667 1.00 93.75 82 GLU A O 1
ATOM 684 N N . TYR A 1 83 ? -6.164 -7.930 -3.854 1.00 93.69 83 TYR A N 1
ATOM 685 C CA . TYR A 1 83 ? -5.617 -9.242 -3.588 1.00 93.69 83 TYR A CA 1
ATOM 686 C C . TYR A 1 83 ? -5.986 -9.622 -2.159 1.00 93.69 83 TYR A C 1
ATOM 688 O O . TYR A 1 83 ? -5.460 -9.045 -1.211 1.00 93.69 83 TYR A O 1
ATOM 696 N N . ARG A 1 84 ? -6.912 -10.577 -1.998 1.00 93.12 84 ARG A N 1
ATOM 697 C CA . ARG A 1 84 ? -7.374 -11.054 -0.678 1.00 93.12 84 ARG A CA 1
ATOM 698 C C . ARG A 1 84 ? -7.703 -9.898 0.288 1.00 93.12 84 ARG A C 1
ATOM 700 O O . ARG A 1 84 ? -7.186 -9.867 1.396 1.00 93.12 84 ARG A O 1
ATOM 707 N N . GLU A 1 85 ? -8.537 -8.951 -0.147 1.00 90.19 85 GLU A N 1
ATOM 708 C CA . GLU A 1 85 ? -8.959 -7.760 0.630 1.00 90.19 85 GLU A CA 1
ATOM 709 C C . GLU A 1 85 ? -7.931 -6.643 0.805 1.00 90.19 85 GLU A C 1
ATOM 711 O O . GLU A 1 85 ? -8.227 -5.614 1.411 1.00 90.19 85 GLU A O 1
ATOM 716 N N . VAL A 1 86 ? -6.755 -6.787 0.201 1.00 95.19 86 VAL A N 1
ATOM 717 C CA . VAL A 1 86 ? -5.733 -5.742 0.167 1.00 95.19 86 VAL A CA 1
ATOM 718 C C . VAL A 1 86 ? -5.745 -5.071 -1.198 1.00 95.19 86 VAL A C 1
ATOM 720 O O . VAL A 1 86 ? -5.560 -5.733 -2.217 1.00 95.19 86 VAL A O 1
ATOM 723 N N . GLY A 1 87 ? -5.935 -3.755 -1.241 1.00 96.25 87 GLY A N 1
ATOM 724 C CA . GLY A 1 87 ? -5.775 -2.992 -2.478 1.00 96.25 87 GLY A CA 1
ATOM 725 C C . GLY A 1 87 ? -4.296 -2.850 -2.842 1.00 96.25 87 GLY A C 1
ATOM 726 O O . GLY A 1 87 ? -3.474 -2.538 -1.985 1.00 96.25 87 GLY A O 1
ATOM 727 N N . VAL A 1 88 ? -3.935 -3.056 -4.105 1.00 96.69 88 VAL A N 1
ATOM 728 C CA . VAL A 1 88 ? -2.534 -3.105 -4.542 1.00 96.69 88 VAL A CA 1
ATOM 729 C C . VAL A 1 88 ? -2.260 -2.050 -5.603 1.00 96.69 88 VAL A C 1
ATOM 731 O O . VAL A 1 88 ? -2.931 -1.979 -6.632 1.00 96.69 88 VAL A O 1
ATOM 734 N N . TYR A 1 89 ? -1.248 -1.225 -5.357 1.00 97.31 89 TYR A N 1
ATOM 735 C CA . TYR A 1 89 ? -0.824 -0.141 -6.234 1.00 97.31 89 TYR A CA 1
ATOM 736 C C . TYR A 1 89 ? 0.672 -0.252 -6.524 1.00 97.31 89 TYR A C 1
ATOM 738 O O . TYR A 1 89 ? 1.452 -0.797 -5.748 1.00 97.31 89 TYR A O 1
ATOM 746 N N . TYR A 1 90 ? 1.076 0.296 -7.659 1.00 95.75 90 TYR A N 1
ATOM 747 C CA . TYR A 1 90 ? 2.438 0.248 -8.156 1.00 95.75 90 TYR A CA 1
ATOM 748 C C . TYR A 1 90 ? 2.857 1.650 -8.583 1.00 95.75 90 TYR A C 1
ATOM 750 O O . TYR A 1 90 ? 2.152 2.300 -9.355 1.00 95.75 90 TYR A O 1
ATOM 758 N N . SER A 1 91 ? 4.010 2.117 -8.106 1.00 94.69 91 SER A N 1
ATOM 759 C CA . SER A 1 91 ? 4.548 3.426 -8.498 1.00 94.69 91 SER A CA 1
ATOM 760 C C . SER A 1 91 ? 5.346 3.376 -9.807 1.00 94.69 91 SER A C 1
ATOM 762 O O . SER A 1 91 ? 5.708 4.411 -10.368 1.00 94.69 91 SER A O 1
ATOM 764 N N . GLY A 1 92 ? 5.686 2.176 -10.294 1.00 91.12 92 GLY A N 1
ATOM 765 C CA . GLY A 1 92 ? 6.570 1.970 -11.446 1.00 91.12 92 GLY A CA 1
ATOM 766 C C . GLY A 1 92 ? 8.059 2.196 -11.149 1.00 91.12 92 GLY A C 1
ATOM 767 O O . GLY A 1 92 ? 8.905 1.679 -11.878 1.00 91.12 92 GLY A O 1
ATOM 768 N N . GLY A 1 93 ? 8.390 2.910 -10.069 1.00 87.94 93 GLY A N 1
ATOM 769 C CA . GLY A 1 93 ? 9.755 3.202 -9.642 1.00 87.94 93 GLY A CA 1
ATOM 770 C C . GLY A 1 93 ? 9.814 4.077 -8.388 1.00 87.94 93 GLY A C 1
ATOM 771 O O . GLY A 1 93 ? 8.807 4.630 -7.942 1.00 87.94 93 GLY A O 1
ATOM 772 N N . ARG A 1 94 ? 11.018 4.203 -7.822 1.00 87.38 94 ARG A N 1
ATOM 773 C CA . ARG A 1 94 ? 11.260 4.881 -6.540 1.00 87.38 94 ARG A CA 1
ATOM 774 C C . ARG A 1 94 ? 10.908 6.370 -6.557 1.00 87.38 94 ARG A C 1
ATOM 776 O O . ARG A 1 94 ? 10.286 6.850 -5.618 1.00 87.38 94 ARG A O 1
ATOM 783 N N . SER A 1 95 ? 11.240 7.080 -7.638 1.00 90.12 95 SER A N 1
ATOM 784 C CA . SER A 1 95 ? 10.959 8.520 -7.787 1.00 90.12 95 SER A CA 1
ATOM 785 C C . SER A 1 95 ? 9.472 8.855 -7.657 1.00 90.12 95 SER A C 1
ATOM 787 O O . SER A 1 95 ? 9.122 9.909 -7.145 1.00 90.12 95 SER A O 1
ATOM 789 N N . ASN A 1 96 ? 8.600 7.932 -8.069 1.00 93.69 96 ASN A N 1
ATOM 790 C CA . ASN A 1 96 ? 7.156 8.147 -8.129 1.00 93.69 96 ASN A CA 1
ATOM 791 C C . ASN A 1 96 ? 6.423 7.585 -6.902 1.00 93.69 96 ASN A C 1
ATOM 793 O O . ASN A 1 96 ? 5.197 7.680 -6.827 1.00 93.69 96 ASN A O 1
ATOM 797 N N . LEU A 1 97 ? 7.130 6.929 -5.972 1.00 93.00 97 LEU A N 1
ATOM 798 C CA . LEU A 1 97 ? 6.511 6.242 -4.836 1.00 93.00 97 LEU A CA 1
ATOM 799 C C . LEU A 1 97 ? 5.728 7.218 -3.962 1.00 93.00 97 LEU A C 1
ATOM 801 O O . LEU A 1 97 ? 4.543 7.009 -3.706 1.00 93.00 97 LEU A O 1
ATOM 805 N N . ALA A 1 98 ? 6.388 8.297 -3.552 1.00 94.50 98 ALA A N 1
ATOM 806 C CA . ALA A 1 98 ? 5.791 9.289 -2.677 1.00 94.50 98 ALA A CA 1
ATOM 807 C C . ALA A 1 98 ? 4.572 9.957 -3.325 1.00 94.50 98 ALA A C 1
ATOM 809 O O . ALA A 1 98 ? 3.520 10.035 -2.699 1.00 94.50 98 ALA A O 1
ATOM 810 N N . ASP A 1 99 ? 4.660 10.328 -4.604 1.00 95.88 99 ASP A N 1
ATOM 811 C CA . ASP A 1 99 ? 3.528 10.906 -5.338 1.00 95.88 99 ASP A CA 1
ATOM 812 C C . ASP A 1 99 ? 2.365 9.914 -5.445 1.00 95.88 99 ASP A C 1
ATOM 814 O O . ASP A 1 99 ? 1.205 10.283 -5.279 1.00 95.88 99 ASP A O 1
ATOM 818 N N . THR A 1 100 ? 2.660 8.631 -5.671 1.00 96.44 100 THR A N 1
ATOM 819 C CA . THR A 1 100 ? 1.641 7.573 -5.732 1.00 96.44 100 THR A CA 1
ATOM 820 C C . THR A 1 100 ? 0.918 7.421 -4.393 1.00 96.44 100 THR A C 1
ATOM 822 O O . THR A 1 100 ? -0.311 7.356 -4.368 1.00 96.44 100 THR A O 1
ATOM 825 N N . ILE A 1 101 ? 1.663 7.396 -3.284 1.00 96.50 101 ILE A N 1
ATOM 826 C CA . ILE A 1 101 ? 1.110 7.274 -1.929 1.00 96.50 101 ILE A CA 1
ATOM 827 C C . ILE A 1 101 ? 0.285 8.507 -1.561 1.00 96.50 101 ILE A C 1
ATOM 829 O O . ILE A 1 101 ? -0.835 8.353 -1.079 1.00 96.50 101 ILE A O 1
ATOM 833 N N . LEU A 1 102 ? 0.784 9.717 -1.826 1.00 96.06 102 LEU A N 1
ATOM 834 C CA . LEU A 1 102 ? 0.062 10.956 -1.533 1.00 96.06 102 LEU A CA 1
ATOM 835 C C . LEU A 1 102 ? -1.221 11.066 -2.357 1.00 96.06 102 LEU A C 1
ATOM 837 O O . LEU A 1 102 ? -2.281 11.338 -1.800 1.00 96.06 102 LEU A O 1
ATOM 841 N N . ASN A 1 103 ? -1.164 10.773 -3.658 1.00 94.88 103 ASN A N 1
ATOM 842 C CA . ASN A 1 103 ? -2.352 10.768 -4.511 1.00 94.88 103 ASN A CA 1
ATOM 843 C C . ASN A 1 103 ? -3.390 9.754 -4.020 1.00 94.88 103 ASN A C 1
ATOM 845 O O . ASN A 1 103 ? -4.578 10.066 -3.953 1.00 94.88 103 ASN A O 1
ATOM 849 N N . LEU A 1 104 ? -2.956 8.546 -3.644 1.00 94.50 104 LEU A N 1
ATOM 850 C CA . LEU A 1 104 ? -3.848 7.548 -3.062 1.00 94.50 104 LEU A CA 1
ATOM 851 C C . LEU A 1 104 ? -4.455 8.061 -1.751 1.00 94.50 104 LEU A C 1
ATOM 853 O O . LEU A 1 104 ? -5.668 8.035 -1.590 1.00 94.50 104 LEU A O 1
ATOM 857 N N . MET A 1 105 ? -3.639 8.602 -0.852 1.00 94.75 105 MET A N 1
ATOM 858 C CA . MET A 1 105 ? -4.081 9.171 0.418 1.00 94.75 105 MET A CA 1
ATOM 859 C C . MET A 1 105 ? -5.127 10.275 0.228 1.00 94.75 105 MET A C 1
ATOM 861 O O . MET A 1 105 ? -6.182 10.211 0.856 1.00 94.75 105 MET A O 1
ATOM 865 N N . HIS A 1 106 ? -4.886 11.247 -0.654 1.00 92.50 106 HIS A N 1
ATOM 866 C CA . HIS A 1 106 ? -5.837 12.325 -0.939 1.00 92.50 106 HIS A CA 1
ATOM 867 C C . HIS A 1 106 ? -7.167 11.794 -1.480 1.00 92.50 106 HIS A C 1
ATOM 869 O O . HIS A 1 106 ? -8.224 12.221 -1.020 1.00 92.50 106 HIS A O 1
ATOM 875 N N . ASN A 1 107 ? -7.126 10.810 -2.382 1.00 89.94 107 ASN A N 1
ATOM 876 C CA . ASN A 1 107 ? -8.335 10.184 -2.921 1.00 89.94 107 ASN A CA 1
ATOM 877 C C . ASN A 1 107 ? -9.144 9.436 -1.849 1.00 89.94 107 ASN A C 1
ATOM 879 O O . ASN A 1 107 ? -10.364 9.342 -1.947 1.00 89.94 107 ASN A O 1
ATOM 883 N N . LEU A 1 108 ? -8.474 8.885 -0.836 1.00 88.19 108 LEU A N 1
ATOM 884 C CA . LEU A 1 108 ? -9.109 8.091 0.214 1.00 88.19 108 LEU A CA 1
ATOM 885 C C . LEU A 1 108 ? -9.651 8.931 1.378 1.00 88.19 108 LEU A C 1
ATOM 887 O O . LEU A 1 108 ? -10.680 8.573 1.957 1.00 88.19 108 LEU A O 1
ATOM 891 N N . ARG A 1 109 ? -9.011 10.062 1.697 1.00 82.75 109 ARG A N 1
ATOM 892 C CA . ARG A 1 109 ? -9.407 10.936 2.817 1.00 82.75 109 ARG A CA 1
ATOM 893 C C . ARG A 1 109 ? -10.825 11.497 2.716 1.00 82.75 109 ARG A C 1
ATOM 895 O O . ARG A 1 109 ? -11.420 11.795 3.742 1.00 82.75 109 ARG A O 1
ATOM 902 N N . GLY A 1 110 ? -11.397 11.592 1.514 1.00 75.75 110 GLY A N 1
ATOM 903 C CA . GLY A 1 110 ? -12.794 12.009 1.328 1.00 75.75 110 GLY A CA 1
ATOM 904 C C . GLY A 1 110 ? -13.832 11.021 1.881 1.00 75.75 110 GLY A C 1
ATOM 905 O O . GLY A 1 110 ? -15.015 11.344 1.933 1.00 75.75 110 GLY A O 1
ATOM 906 N N . HIS A 1 111 ? -13.413 9.815 2.282 1.00 76.31 111 HIS A N 1
ATOM 907 C CA . HIS A 1 111 ? -14.313 8.734 2.694 1.00 76.31 111 HIS A CA 1
ATOM 908 C C . HIS A 1 111 ? -13.962 8.111 4.051 1.00 76.31 111 HIS A C 1
ATOM 910 O O . HIS A 1 111 ? -14.819 7.497 4.687 1.00 76.31 111 HIS A O 1
ATOM 916 N N . THR A 1 112 ? -12.707 8.220 4.487 1.00 81.94 112 THR A N 1
ATOM 917 C CA . THR A 1 112 ? -12.194 7.582 5.704 1.00 81.94 112 THR A CA 1
ATOM 918 C C . THR A 1 112 ? -10.959 8.312 6.203 1.00 81.94 112 THR A C 1
ATOM 920 O O . THR A 1 112 ? -10.236 8.932 5.429 1.00 81.94 112 THR A O 1
ATOM 923 N N . GLU A 1 113 ? -10.661 8.165 7.489 1.00 87.88 113 GLU A N 1
ATOM 924 C CA . GLU A 1 113 ? -9.335 8.483 7.997 1.00 87.88 113 GLU A CA 1
ATOM 925 C C . GLU A 1 113 ? -8.295 7.512 7.414 1.00 87.88 113 GLU A C 1
ATOM 927 O O . GLU A 1 113 ? -8.568 6.313 7.281 1.00 87.88 113 GLU A O 1
ATOM 932 N N . VAL A 1 114 ? -7.127 8.040 7.034 1.00 93.06 114 VAL A N 1
ATOM 933 C CA . VAL A 1 114 ? -6.059 7.303 6.346 1.00 93.06 114 VAL A CA 1
ATOM 934 C C . VAL A 1 114 ? -4.736 7.521 7.065 1.00 93.06 114 VAL A C 1
ATOM 936 O O . VAL A 1 114 ? -4.303 8.663 7.234 1.00 93.06 114 VAL A O 1
ATOM 939 N N . THR A 1 115 ? -4.069 6.423 7.410 1.00 96.25 115 THR A N 1
ATOM 940 C CA . THR A 1 115 ? -2.730 6.424 8.007 1.00 96.25 115 THR A CA 1
ATOM 941 C C . THR A 1 115 ? -1.722 5.802 7.044 1.00 96.25 115 THR A C 1
ATOM 943 O O . THR A 1 115 ? -1.948 4.711 6.521 1.00 96.25 115 THR A O 1
ATOM 946 N N . VAL A 1 116 ? -0.603 6.482 6.802 1.00 97.00 116 VAL A N 1
ATOM 947 C CA . VAL A 1 116 ? 0.501 5.954 5.991 1.00 97.00 116 VAL A CA 1
ATOM 948 C C . VAL A 1 116 ? 1.472 5.183 6.884 1.00 97.00 116 VAL A C 1
ATOM 950 O O . VAL A 1 116 ? 1.863 5.672 7.940 1.00 97.00 116 VAL A O 1
ATOM 953 N N . VAL A 1 117 ? 1.867 3.986 6.461 1.00 95.94 117 VAL A N 1
ATOM 954 C CA . VAL A 1 117 ? 2.853 3.143 7.142 1.00 95.94 117 VAL A CA 1
ATOM 955 C C . VAL A 1 117 ? 4.148 3.160 6.341 1.00 95.94 117 VAL A C 1
ATOM 957 O O . VAL A 1 117 ? 4.188 2.658 5.216 1.00 95.94 117 VAL A O 1
ATOM 960 N N . THR A 1 118 ? 5.181 3.787 6.900 1.00 94.31 118 THR A N 1
ATOM 961 C CA . THR A 1 118 ? 6.513 3.903 6.290 1.00 94.31 118 THR A CA 1
ATOM 962 C C . THR A 1 118 ? 7.542 4.326 7.339 1.00 94.31 118 THR A C 1
ATOM 964 O O . THR A 1 118 ? 7.202 5.006 8.305 1.00 94.31 118 THR A O 1
ATOM 967 N N . SER A 1 119 ? 8.799 3.964 7.125 1.00 91.00 119 SER A N 1
ATOM 968 C CA . SER A 1 119 ? 9.983 4.430 7.862 1.00 91.00 119 SER A CA 1
ATOM 969 C C . SER A 1 119 ? 10.912 5.261 6.969 1.00 91.00 119 SER A C 1
ATOM 971 O O . SER A 1 119 ? 12.026 5.616 7.357 1.00 91.00 119 SER A O 1
ATOM 973 N N . ASN A 1 120 ? 10.477 5.587 5.748 1.00 90.31 120 ASN A N 1
ATOM 974 C CA . ASN A 1 120 ? 11.203 6.468 4.847 1.00 90.31 120 ASN A CA 1
ATOM 975 C C . ASN A 1 120 ? 11.003 7.928 5.277 1.00 90.31 120 ASN A C 1
ATOM 977 O O . ASN A 1 120 ? 9.975 8.531 4.976 1.00 90.31 120 ASN A O 1
ATOM 981 N N . ASN A 1 121 ? 12.019 8.515 5.914 1.00 91.31 121 ASN A N 1
ATOM 982 C CA . ASN A 1 121 ? 11.983 9.889 6.434 1.00 91.31 121 ASN A CA 1
ATOM 983 C C . ASN A 1 121 ? 11.524 10.942 5.409 1.00 91.31 121 ASN A C 1
ATOM 985 O O . ASN A 1 121 ? 10.808 11.873 5.771 1.00 91.31 121 ASN A O 1
ATOM 989 N N . GLN A 1 122 ? 11.899 10.804 4.131 1.00 91.69 122 GLN A N 1
ATOM 990 C CA . GLN A 1 122 ? 11.469 11.750 3.094 1.00 91.69 122 GLN A CA 1
ATOM 991 C C . GLN A 1 122 ? 9.969 11.629 2.811 1.00 91.69 122 GLN A C 1
ATOM 993 O O . GLN A 1 122 ? 9.290 12.633 2.612 1.00 91.69 122 GLN A O 1
ATOM 998 N N . LEU A 1 123 ? 9.441 10.403 2.796 1.00 93.81 123 LEU A N 1
ATOM 999 C CA . LEU A 1 123 ? 8.009 10.177 2.635 1.00 93.81 123 LEU A CA 1
ATOM 1000 C C . LEU A 1 123 ? 7.236 10.609 3.883 1.00 93.81 123 LEU A C 1
ATOM 1002 O O . LEU A 1 123 ? 6.186 11.232 3.738 1.00 93.81 123 LEU A O 1
ATOM 1006 N N . GLU A 1 124 ? 7.758 10.328 5.082 1.00 94.81 124 GLU A N 1
ATOM 1007 C CA . GLU A 1 124 ? 7.157 10.796 6.332 1.00 94.81 124 GLU A CA 1
ATOM 1008 C C . GLU A 1 124 ? 6.954 12.317 6.290 1.00 94.81 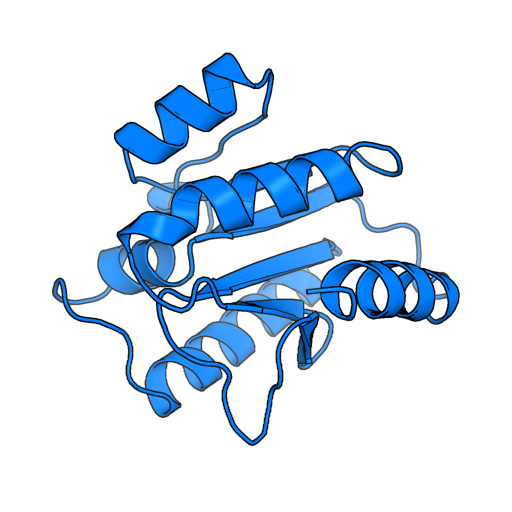124 GLU A C 1
ATOM 1010 O O . GLU A 1 124 ? 5.843 12.796 6.498 1.00 94.81 124 GLU A O 1
ATOM 1015 N N . GLU A 1 125 ? 7.999 13.077 5.953 1.00 95.50 125 GLU A N 1
ATOM 1016 C CA . GLU A 1 125 ? 7.930 14.538 5.898 1.00 95.50 125 GLU A CA 1
ATOM 1017 C C . GLU A 1 125 ? 6.871 15.032 4.907 1.00 95.50 125 GLU A C 1
ATOM 1019 O O . GLU A 1 125 ? 6.007 15.837 5.254 1.00 95.50 125 GLU A O 1
ATOM 1024 N N . ARG A 1 126 ? 6.846 14.474 3.691 1.00 95.75 126 ARG A N 1
ATOM 1025 C CA . ARG A 1 126 ? 5.848 14.848 2.678 1.00 95.75 126 ARG A CA 1
ATOM 1026 C C . ARG A 1 126 ? 4.416 14.527 3.112 1.00 95.75 126 ARG A C 1
ATOM 1028 O O . ARG A 1 126 ? 3.492 15.288 2.812 1.00 95.75 126 ARG A O 1
ATOM 1035 N N . VAL A 1 127 ? 4.209 13.411 3.813 1.00 95.62 127 VAL A N 1
ATOM 1036 C CA . VAL A 1 127 ? 2.894 13.051 4.359 1.00 95.62 127 VAL A CA 1
ATOM 1037 C C . VAL A 1 127 ? 2.491 14.016 5.478 1.00 95.62 127 VAL A C 1
ATOM 1039 O O . VAL A 1 127 ? 1.338 14.451 5.478 1.00 95.62 127 VAL A O 1
ATOM 1042 N N . ARG A 1 128 ? 3.415 14.414 6.370 1.00 94.38 128 ARG A N 1
ATOM 1043 C CA . ARG A 1 128 ? 3.157 15.424 7.419 1.00 94.38 128 ARG A CA 1
ATOM 1044 C C . ARG A 1 128 ? 2.774 16.772 6.818 1.00 94.38 128 ARG A C 1
ATOM 1046 O O . ARG A 1 128 ? 1.746 17.323 7.196 1.00 94.38 128 ARG A O 1
ATOM 1053 N N . GLN A 1 129 ? 3.534 17.251 5.832 1.00 94.88 129 GLN A N 1
ATOM 1054 C CA . GLN A 1 129 ? 3.246 18.495 5.103 1.00 94.88 129 GLN A CA 1
ATOM 1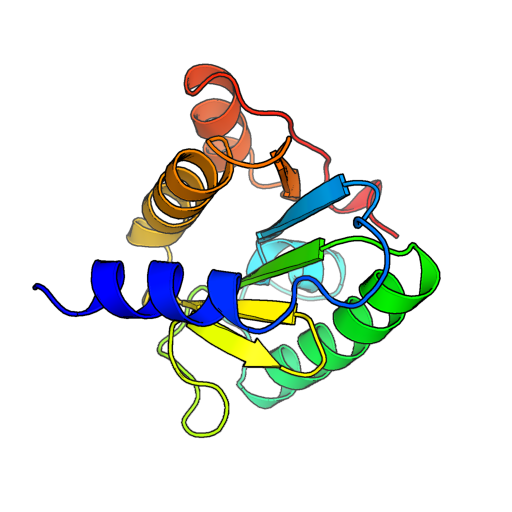055 C C . GLN A 1 129 ? 1.878 18.462 4.410 1.00 94.88 129 GLN A C 1
ATOM 1057 O O . GLN A 1 129 ? 1.198 19.476 4.305 1.00 94.88 129 GLN A O 1
ATOM 1062 N N . SER A 1 130 ? 1.435 17.274 3.997 1.00 92.00 130 SER A N 1
ATOM 1063 C CA . SER A 1 130 ? 0.108 17.042 3.416 1.00 92.00 130 SER A CA 1
ATOM 1064 C C . SER A 1 130 ? -0.982 16.790 4.478 1.00 92.00 130 SER A C 1
ATOM 1066 O O . SER A 1 130 ? -2.070 16.303 4.152 1.00 92.00 130 SER A O 1
ATOM 1068 N N . GLY A 1 131 ? -0.703 17.030 5.765 1.00 90.69 131 GLY A N 1
ATOM 1069 C CA . GLY A 1 131 ? -1.629 16.855 6.892 1.00 90.69 131 GLY A CA 1
ATOM 1070 C C . GLY A 1 131 ? -2.019 15.400 7.174 1.00 90.69 131 GLY A C 1
ATOM 1071 O O . GLY A 1 131 ? -3.163 15.128 7.529 1.00 90.69 131 GLY A O 1
ATOM 1072 N N . GLY A 1 132 ? -1.135 14.441 6.890 1.00 90.62 132 GLY A N 1
ATOM 1073 C CA . GLY A 1 132 ? -1.411 13.008 7.024 1.00 90.62 132 GLY A CA 1
ATOM 1074 C C . GLY A 1 132 ? -0.961 12.391 8.327 1.00 90.62 132 GLY A C 1
ATOM 1075 O O . GLY A 1 132 ? -0.000 12.837 8.947 1.00 90.62 132 GLY A O 1
ATOM 1076 N N . ARG A 1 133 ? -1.643 11.309 8.709 1.00 94.50 133 ARG A N 1
ATOM 1077 C CA . ARG A 1 133 ? -1.232 10.457 9.824 1.00 94.50 133 ARG A CA 1
ATOM 1078 C C . ARG A 1 133 ? -0.198 9.453 9.343 1.00 94.50 133 ARG A C 1
ATOM 1080 O O . ARG A 1 133 ? -0.312 8.920 8.238 1.00 94.50 133 ARG A O 1
ATOM 1087 N N . ILE A 1 134 ? 0.798 9.195 10.182 1.00 95.94 134 ILE A N 1
ATOM 1088 C CA . ILE A 1 134 ? 1.916 8.302 9.879 1.00 95.94 134 ILE A CA 1
ATOM 1089 C C . ILE A 1 134 ? 2.124 7.356 11.052 1.00 95.94 134 ILE A C 1
ATOM 1091 O O . ILE A 1 134 ? 2.031 7.770 12.207 1.00 95.94 134 ILE A O 1
ATOM 1095 N N . ILE A 1 135 ? 2.445 6.105 10.742 1.00 94.81 135 ILE A N 1
ATOM 1096 C CA . ILE A 1 135 ? 2.986 5.123 11.680 1.00 94.81 135 ILE A CA 1
ATOM 1097 C C . ILE A 1 135 ? 4.253 4.533 11.053 1.00 94.81 135 ILE A C 1
ATOM 1099 O O . ILE A 1 135 ? 4.306 4.316 9.843 1.00 94.81 135 ILE A O 1
ATOM 1103 N N . ARG A 1 136 ? 5.282 4.278 11.863 1.00 92.62 136 ARG A N 1
ATOM 1104 C CA . ARG A 1 136 ? 6.502 3.614 11.387 1.00 92.62 136 ARG A CA 1
ATOM 1105 C C . ARG A 1 136 ? 6.289 2.119 11.207 1.00 92.62 136 ARG A C 1
ATOM 1107 O O . ARG A 1 136 ? 5.518 1.519 11.956 1.00 92.62 136 ARG A O 1
ATOM 1114 N N . CYS A 1 137 ? 7.011 1.506 10.268 1.00 90.25 137 CYS A N 1
ATOM 1115 C CA . CYS A 1 137 ? 6.908 0.063 10.019 1.00 90.25 137 CYS A CA 1
ATOM 1116 C C . CYS A 1 137 ? 7.187 -0.760 11.287 1.00 90.25 137 CYS A C 1
ATOM 1118 O O . CYS A 1 137 ? 6.441 -1.688 11.580 1.00 90.25 137 CYS A O 1
ATOM 1120 N N . SER A 1 138 ? 8.126 -0.320 12.129 1.00 86.25 138 SER A N 1
ATOM 1121 C CA . SER A 1 138 ? 8.484 -1.008 13.376 1.00 86.25 138 SER A CA 1
ATOM 1122 C C . SER A 1 138 ? 7.357 -1.102 14.408 1.00 86.25 138 SER A C 1
ATOM 1124 O O . SER A 1 138 ? 7.349 -2.015 15.243 1.00 86.25 138 SER A O 1
ATOM 1126 N N . THR A 1 139 ? 6.397 -0.175 14.349 1.00 87.81 139 THR A N 1
ATOM 1127 C CA . THR A 1 139 ? 5.185 -0.147 15.181 1.00 87.81 139 THR A CA 1
ATOM 1128 C C . THR A 1 139 ? 4.041 -0.954 14.557 1.00 87.81 139 THR A C 1
ATOM 1130 O O . THR A 1 139 ? 3.108 -1.338 15.255 1.00 87.81 139 THR A O 1
ATOM 1133 N N . PHE A 1 140 ? 4.101 -1.230 13.255 1.00 84.75 140 PHE A N 1
ATOM 1134 C CA . PHE A 1 140 ? 3.074 -1.939 12.500 1.00 84.75 140 PHE A CA 1
ATOM 1135 C C . PHE A 1 140 ? 3.413 -3.440 12.415 1.00 84.75 140 PHE A C 1
ATOM 1137 O O . PHE A 1 140 ? 4.109 -3.876 11.497 1.00 84.75 140 PHE A O 1
ATOM 1144 N N . ARG A 1 141 ? 2.958 -4.228 13.401 1.00 71.19 141 ARG A N 1
ATOM 1145 C CA . ARG A 1 141 ? 3.296 -5.657 13.575 1.00 71.19 141 ARG A CA 1
ATOM 1146 C C . ARG A 1 141 ? 2.085 -6.578 13.505 1.00 71.19 141 ARG A C 1
ATOM 1148 O O . ARG A 1 141 ? 1.058 -6.227 14.118 1.00 71.19 141 ARG A O 1
#

Sequence (141 aa):
MKSFLKNIRMWWKLRCSVGRARSTYIVDGGDLSQELRARRRMAPREQLALLDRVSRFARRENVKLFVVFESRPLRKVPQGAEYREVGVYYSGGRSNLADTILNLMHNLRGHTEVTVVTSNNQLEERVRQSGGRIIRCSTFR

Radius of gyration: 14.0 Å; Cα contacts (8 Å, |Δi|>4): 210; chains: 1; bounding box: 39×32×34 Å

Solvent-accessible surface area (backbone atoms only — not comparable to full-atom values): 8099 Å² total; per-residue (Å²): 143,76,67,74,68,60,55,62,63,58,57,64,74,74,64,80,84,59,78,83,53,79,45,34,38,40,32,39,45,57,51,58,48,40,83,75,45,76,102,63,78,76,50,74,68,55,50,52,54,49,48,56,52,51,26,54,49,26,63,74,71,42,34,41,40,32,38,37,33,59,33,70,61,44,94,92,52,43,73,70,34,71,52,77,79,24,35,32,40,51,36,60,27,72,89,36,36,56,60,46,52,49,54,50,48,61,69,44,51,84,78,42,70,57,34,38,32,43,71,52,66,71,50,51,51,54,36,48,78,68,75,44,47,74,44,42,38,93,77,66,124